Protein AF-A0A819DTU9-F1 (afdb_monomer_lite)

Sequence (99 aa):
ASDEYYHENGRVPREKISEQPKYDIDEYWYAIHVLQTQYILQIIRCNSVECCRPWRSNYVSVFPHRFLSALVPFERTAYGIRMAEKDYQRGQFYGSLFQ

Foldseek 3Di:
DVVVVCVVPPDDPDPPPPDDPPPPPDPVQCVQAWDDDPQDTGGFDDPDCVGDPDDPDCQCVVVVVRDDDDQFFWDQDPVGIDGDPDDPPPPPRRDRPPD

Secondary structure (DSSP, 8-state):
-HHHHHHHSPPPP----SS-------HHHHHHHEEE-SS-EEE---S-TTTSPPPSSSHHHH-TTSSPPPPPPEEEETTEEEE--S-TTSSTT---S--

pLDDT: mean 75.34, std 14.39, range [49.31, 94.19]

Structure (mmCIF, N/CA/C/O backbone):
data_AF-A0A819DTU9-F1
#
_entry.id   AF-A0A819DTU9-F1
#
loop_
_atom_site.group_PDB
_atom_site.id
_atom_site.type_symbol
_atom_site.label_atom_id
_atom_site.label_alt_id
_atom_site.label_comp_id
_atom_site.label_asym_id
_atom_site.label_entity_id
_atom_site.label_seq_id
_atom_site.pdbx_PDB_ins_code
_atom_site.Cartn_x
_atom_site.Cartn_y
_atom_site.Cartn_z
_atom_site.occupancy
_atom_site.B_iso_or_equiv
_atom_site.auth_seq_id
_atom_site.auth_comp_id
_atom_site.auth_asym_id
_atom_site.auth_atom_id
_atom_site.pdbx_PDB_model_num
ATOM 1 N N . ALA A 1 1 ? 36.864 21.845 10.017 1.00 55.78 1 ALA A N 1
ATOM 2 C CA . ALA A 1 1 ? 36.169 21.111 11.096 1.00 55.78 1 ALA A CA 1
ATOM 3 C C . ALA A 1 1 ? 34.658 20.997 10.857 1.00 55.78 1 ALA A C 1
ATOM 5 O O . ALA A 1 1 ? 34.235 19.930 10.439 1.00 55.78 1 ALA A O 1
ATOM 6 N N . SER A 1 2 ? 33.831 22.040 11.067 1.00 56.06 2 SER A N 1
ATOM 7 C CA . SER A 1 2 ? 32.375 21.939 10.802 1.00 56.06 2 SER A CA 1
ATOM 8 C C . SER A 1 2 ? 32.060 21.804 9.315 1.00 56.06 2 SER A C 1
ATOM 10 O O . SER A 1 2 ? 31.229 20.988 8.933 1.00 56.06 2 SER A O 1
ATOM 12 N N . ASP A 1 3 ? 32.761 22.567 8.479 1.00 58.88 3 ASP A N 1
ATOM 13 C CA . ASP A 1 3 ? 32.462 22.649 7.046 1.00 58.88 3 ASP A CA 1
ATOM 14 C C . ASP A 1 3 ? 32.864 21.368 6.300 1.00 58.88 3 ASP A C 1
ATOM 16 O O . ASP A 1 3 ? 32.181 20.951 5.369 1.00 58.88 3 ASP A O 1
ATOM 20 N N . GLU A 1 4 ? 33.907 20.681 6.775 1.00 60.41 4 GLU A N 1
ATOM 21 C CA . GLU A 1 4 ? 34.332 19.368 6.267 1.00 60.41 4 GLU A CA 1
ATOM 22 C C . GLU A 1 4 ? 33.325 18.265 6.623 1.00 60.41 4 GLU A C 1
ATOM 24 O O . GLU A 1 4 ? 33.011 17.436 5.772 1.00 60.41 4 GLU A O 1
ATOM 29 N N . TYR A 1 5 ? 32.737 18.297 7.829 1.00 63.09 5 TYR A N 1
ATOM 30 C CA . TYR A 1 5 ? 31.719 17.324 8.246 1.00 63.09 5 TYR A C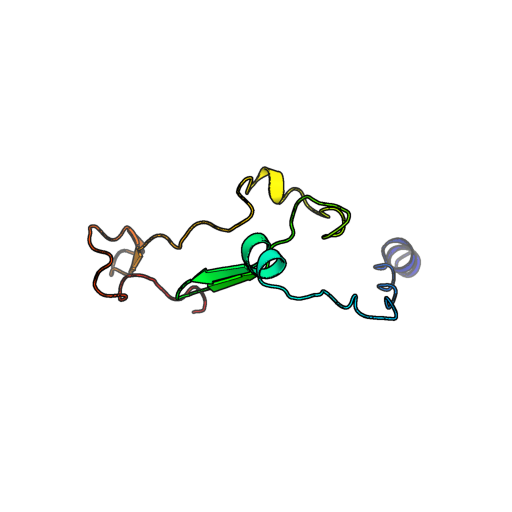A 1
ATOM 31 C C . TYR A 1 5 ? 30.469 17.373 7.355 1.00 63.09 5 TYR A C 1
ATOM 33 O O . TYR A 1 5 ? 29.924 16.327 6.993 1.00 63.09 5 TYR A O 1
ATOM 41 N N . TYR A 1 6 ? 30.021 18.575 6.977 1.00 62.44 6 TYR A N 1
ATOM 42 C CA . TYR A 1 6 ? 28.889 18.743 6.061 1.00 62.44 6 TYR A CA 1
ATOM 43 C C . TYR A 1 6 ? 29.243 18.391 4.611 1.00 62.44 6 TYR A C 1
ATOM 45 O O . TYR A 1 6 ? 28.367 17.931 3.878 1.00 62.44 6 TYR A O 1
ATOM 53 N N . HIS A 1 7 ? 30.504 18.563 4.204 1.00 63.59 7 HIS A N 1
ATOM 54 C CA . HIS A 1 7 ? 30.978 18.164 2.879 1.00 63.59 7 HIS A CA 1
ATOM 55 C C . HIS A 1 7 ? 31.055 16.640 2.716 1.00 63.59 7 HIS A C 1
ATOM 57 O O . HIS A 1 7 ? 30.621 16.130 1.685 1.00 63.59 7 HIS A O 1
ATOM 63 N N . GLU A 1 8 ? 31.549 15.912 3.723 1.00 63.62 8 GLU A N 1
ATOM 64 C CA . GLU A 1 8 ? 31.649 14.443 3.679 1.00 63.62 8 GLU A CA 1
ATOM 65 C C . GLU A 1 8 ? 30.297 13.740 3.864 1.00 63.62 8 GLU A C 1
ATOM 67 O O . GLU A 1 8 ? 30.050 12.706 3.247 1.00 63.62 8 GLU A O 1
ATOM 72 N N . ASN A 1 9 ? 29.398 14.302 4.681 1.00 65.94 9 ASN A N 1
ATOM 73 C CA . ASN A 1 9 ? 28.094 13.697 4.995 1.00 65.94 9 ASN A CA 1
ATOM 74 C C . ASN A 1 9 ? 26.919 14.340 4.244 1.00 65.94 9 ASN A C 1
ATOM 76 O O . ASN A 1 9 ? 25.750 14.056 4.530 1.00 65.94 9 ASN A O 1
ATOM 80 N N . GLY A 1 10 ? 27.207 15.223 3.288 1.00 60.44 10 GLY A N 1
ATOM 81 C CA . GLY A 1 10 ? 26.199 15.828 2.433 1.00 60.44 10 GLY A CA 1
ATOM 82 C C . GLY A 1 10 ? 25.445 14.749 1.659 1.00 60.44 10 GLY A C 1
ATOM 83 O O . GLY A 1 10 ? 26.045 13.890 1.014 1.00 60.44 10 GLY A O 1
ATOM 84 N N . ARG A 1 11 ? 24.105 14.772 1.703 1.00 58.06 11 ARG A N 1
ATOM 85 C CA . ARG A 1 11 ? 23.294 13.903 0.837 1.00 58.06 11 ARG A CA 1
ATOM 86 C C . ARG A 1 11 ? 23.714 14.152 -0.608 1.00 58.06 11 ARG A C 1
ATOM 88 O O . ARG A 1 11 ? 23.537 15.265 -1.100 1.00 58.06 11 ARG A O 1
ATOM 95 N N . VAL A 1 12 ? 24.210 13.111 -1.277 1.00 69.19 12 VAL A N 1
ATOM 96 C CA . VAL A 1 12 ? 24.512 13.160 -2.710 1.00 69.19 12 VAL A CA 1
ATOM 97 C C . VAL A 1 12 ? 23.282 13.726 -3.430 1.00 69.19 12 VAL A C 1
ATOM 99 O O . VAL A 1 12 ? 22.173 13.214 -3.210 1.00 69.19 12 VAL A O 1
ATOM 102 N N . PRO A 1 13 ? 23.429 14.793 -4.237 1.00 59.16 13 PRO A N 1
ATOM 103 C CA . PRO A 1 13 ? 22.329 15.331 -5.017 1.00 59.16 13 PRO A CA 1
ATOM 104 C C . PRO A 1 13 ? 21.670 14.195 -5.793 1.00 59.16 13 PRO A C 1
ATOM 106 O O . PRO A 1 13 ? 22.337 13.455 -6.512 1.00 59.16 13 PRO A O 1
ATOM 109 N N . ARG A 1 14 ? 20.358 14.014 -5.602 1.00 61.25 14 ARG A N 1
ATOM 110 C CA . ARG A 1 14 ? 19.596 12.994 -6.325 1.00 61.25 14 ARG A CA 1
ATOM 111 C C . ARG A 1 14 ? 19.773 13.278 -7.811 1.00 61.25 14 ARG A C 1
ATOM 113 O O . ARG A 1 14 ? 19.243 14.280 -8.291 1.00 61.25 14 ARG A O 1
ATOM 120 N N . GLU A 1 15 ? 20.503 12.410 -8.507 1.00 64.25 15 GLU A N 1
ATOM 121 C CA . GLU A 1 15 ? 20.616 12.458 -9.960 1.00 64.25 15 GLU A CA 1
ATOM 122 C C . GLU A 1 15 ? 19.209 12.621 -10.533 1.00 64.25 15 GLU A C 1
ATOM 124 O O . GLU A 1 15 ? 18.295 11.830 -10.249 1.00 64.25 15 GLU A O 1
ATOM 129 N N . LYS A 1 16 ? 19.009 13.718 -11.268 1.00 58.97 16 LYS A N 1
ATOM 130 C CA . LYS A 1 16 ? 17.786 13.925 -12.030 1.00 58.97 16 LYS A CA 1
ATOM 131 C C . LYS A 1 16 ? 17.818 12.869 -13.119 1.00 58.97 16 LYS A C 1
ATOM 133 O O . LYS A 1 16 ? 18.490 13.047 -14.124 1.00 58.97 16 LYS A O 1
ATOM 138 N N . ILE A 1 17 ? 17.135 11.757 -12.873 1.00 59.41 17 ILE A N 1
ATOM 139 C CA . ILE A 1 17 ? 16.832 10.757 -13.892 1.00 59.41 17 ILE A CA 1
ATOM 140 C C . ILE A 1 17 ? 16.003 11.500 -14.937 1.00 59.41 17 ILE A C 1
ATOM 142 O O . ILE A 1 17 ? 14.815 11.757 -14.735 1.00 59.41 17 ILE A O 1
ATOM 146 N N . SER A 1 18 ? 16.683 11.981 -15.973 1.00 64.44 18 SER A N 1
ATOM 147 C CA . SER A 1 18 ? 16.066 12.490 -17.184 1.00 64.44 18 SER A CA 1
ATOM 148 C C . SER A 1 18 ? 15.337 11.321 -17.831 1.00 64.44 18 SER A C 1
ATOM 150 O O . SER A 1 18 ? 15.915 10.246 -17.958 1.00 64.44 18 SER A O 1
ATOM 152 N N . GLU A 1 19 ? 14.076 11.570 -18.179 1.00 61.41 19 GLU A N 1
ATOM 153 C CA . GLU A 1 19 ? 13.030 10.599 -18.520 1.00 61.41 19 GLU A CA 1
ATOM 154 C C . GLU A 1 19 ? 12.500 9.839 -17.302 1.00 61.41 19 GLU A C 1
ATOM 156 O O . GLU A 1 19 ? 13.094 8.896 -16.779 1.00 61.41 19 GLU A O 1
ATOM 161 N N . GLN A 1 20 ? 11.323 10.265 -16.829 1.00 54.62 20 GLN A N 1
ATOM 162 C CA . GLN A 1 20 ? 10.538 9.390 -15.972 1.00 54.62 20 GLN A CA 1
ATOM 163 C C . GLN A 1 20 ? 10.312 8.086 -16.746 1.00 54.62 20 GLN A C 1
ATOM 165 O O . GLN A 1 20 ? 9.879 8.163 -17.897 1.00 54.62 20 GLN A O 1
ATOM 170 N N . PRO A 1 21 ? 10.601 6.911 -16.164 1.00 56.47 21 PRO A N 1
ATOM 171 C CA . PRO A 1 21 ? 10.280 5.653 -16.817 1.00 56.47 21 PRO A CA 1
ATOM 172 C C . PRO A 1 21 ? 8.796 5.668 -17.187 1.00 56.47 21 PRO A C 1
ATOM 174 O O . PRO A 1 21 ? 7.933 5.822 -16.320 1.00 56.47 21 PRO A O 1
ATOM 177 N N . LYS A 1 22 ? 8.510 5.568 -18.489 1.00 57.03 22 LYS A N 1
ATOM 178 C CA . LYS A 1 22 ? 7.157 5.351 -18.988 1.00 57.03 22 LYS A CA 1
ATOM 179 C C . LYS A 1 22 ? 6.799 3.919 -18.619 1.00 57.03 22 LYS A C 1
ATOM 181 O O . LYS A 1 22 ? 7.159 2.983 -19.322 1.00 57.03 22 LYS A O 1
ATOM 186 N N . TYR A 1 23 ? 6.161 3.752 -17.470 1.00 60.41 23 TYR A N 1
ATOM 187 C CA . TYR A 1 23 ? 5.548 2.481 -17.132 1.00 60.41 23 TYR A CA 1
ATOM 188 C C . TYR A 1 23 ? 4.373 2.291 -18.094 1.00 60.41 23 TYR A C 1
ATOM 190 O O . TYR A 1 23 ? 3.508 3.167 -18.171 1.00 60.41 23 TYR A O 1
ATOM 198 N N . ASP A 1 24 ? 4.344 1.183 -18.834 1.00 68.31 24 ASP A N 1
ATOM 199 C CA . ASP A 1 24 ? 3.073 0.691 -19.361 1.00 68.31 24 ASP A CA 1
ATOM 200 C C . ASP A 1 24 ? 2.251 0.292 -18.137 1.00 68.31 24 ASP A C 1
ATOM 202 O O . ASP A 1 24 ? 2.463 -0.755 -17.528 1.00 68.31 24 ASP A O 1
ATOM 206 N N . ILE A 1 25 ? 1.398 1.217 -17.689 1.00 79.69 25 ILE A N 1
ATOM 207 C CA . ILE A 1 25 ? 0.446 0.990 -16.604 1.00 79.69 25 ILE A CA 1
ATOM 208 C C . ILE A 1 25 ? -0.676 0.154 -17.211 1.00 79.69 25 ILE A C 1
ATOM 210 O O . ILE A 1 25 ? -1.735 0.662 -17.577 1.00 79.69 25 ILE A O 1
ATOM 214 N N . ASP A 1 26 ? -0.384 -1.123 -17.400 1.00 87.38 26 ASP A N 1
ATO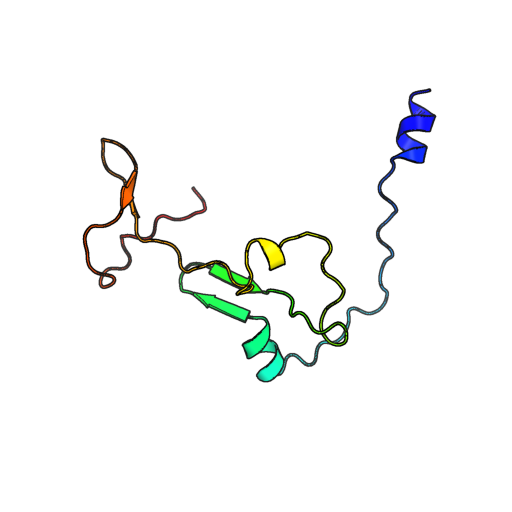M 215 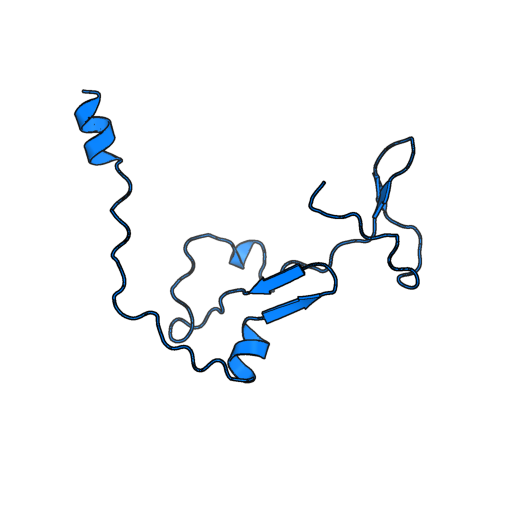C CA . ASP A 1 26 ? -1.344 -2.124 -17.818 1.00 87.38 26 ASP A CA 1
ATOM 216 C C . ASP A 1 26 ? -2.005 -2.780 -16.594 1.00 87.38 26 ASP A C 1
ATOM 218 O O . ASP A 1 26 ? -1.683 -2.510 -15.428 1.00 87.38 26 ASP A O 1
ATOM 222 N N . GLU A 1 27 ? -2.986 -3.638 -16.858 1.00 89.25 27 GLU A N 1
ATOM 223 C CA . GLU A 1 27 ? -3.723 -4.350 -15.813 1.00 89.25 27 GLU A CA 1
ATOM 224 C C . GLU A 1 27 ? -2.800 -5.254 -14.975 1.00 89.25 27 GLU A C 1
ATOM 226 O O . GLU A 1 27 ? -2.988 -5.400 -13.765 1.00 89.25 27 GLU A O 1
ATOM 231 N N . TYR A 1 28 ? -1.745 -5.793 -15.592 1.00 90.06 28 TYR A N 1
ATOM 232 C CA . TYR A 1 28 ? -0.751 -6.626 -14.923 1.00 90.06 28 TYR A CA 1
ATOM 233 C C . TYR A 1 28 ? 0.099 -5.822 -13.933 1.00 90.06 28 TYR A C 1
ATOM 235 O O . TYR A 1 28 ? 0.290 -6.237 -12.784 1.00 90.06 28 TYR A O 1
ATOM 243 N N . TRP A 1 29 ? 0.563 -4.634 -14.330 1.00 91.88 29 TRP A N 1
ATOM 244 C CA . TRP A 1 29 ? 1.259 -3.713 -13.444 1.00 91.88 29 TRP A CA 1
ATOM 245 C C . TRP A 1 29 ? 0.371 -3.339 -12.258 1.00 91.88 29 TRP A C 1
ATOM 247 O O . TRP A 1 29 ? 0.833 -3.409 -11.114 1.00 91.88 29 TRP A O 1
ATOM 257 N N . TYR A 1 30 ? -0.903 -3.013 -12.508 1.00 92.50 30 TYR A N 1
ATOM 258 C CA . TYR A 1 30 ? -1.861 -2.664 -11.458 1.00 92.50 30 TYR A CA 1
ATOM 259 C C . TYR A 1 30 ? -2.039 -3.812 -10.456 1.00 92.50 30 TYR A C 1
ATOM 261 O O . TYR A 1 30 ? -1.873 -3.599 -9.256 1.00 92.50 30 TYR A O 1
ATOM 269 N N . ALA A 1 31 ? -2.264 -5.040 -10.931 1.00 91.56 31 ALA A N 1
ATOM 270 C CA . ALA A 1 31 ? -2.454 -6.219 -10.082 1.00 91.56 31 ALA A CA 1
ATOM 271 C C . ALA A 1 31 ? -1.239 -6.544 -9.188 1.00 91.56 31 ALA A C 1
ATOM 273 O O . ALA A 1 31 ? -1.386 -7.132 -8.116 1.00 91.56 31 ALA A O 1
ATOM 274 N N . ILE A 1 32 ? -0.027 -6.166 -9.607 1.00 93.31 32 ILE A N 1
ATOM 275 C CA . ILE A 1 32 ? 1.206 -6.446 -8.858 1.00 93.31 32 ILE A CA 1
ATOM 276 C C . ILE A 1 32 ? 1.561 -5.346 -7.857 1.00 93.31 32 ILE A C 1
ATOM 278 O O . ILE A 1 32 ? 2.168 -5.656 -6.817 1.00 93.31 32 ILE A O 1
ATOM 282 N N . HIS A 1 33 ? 1.256 -4.090 -8.187 1.00 94.19 33 HIS A N 1
ATOM 283 C CA . HIS A 1 33 ? 1.760 -2.922 -7.463 1.00 94.19 33 HIS A CA 1
ATOM 284 C C . HIS A 1 33 ? 0.692 -2.209 -6.649 1.00 94.19 33 HIS A C 1
ATOM 286 O O . HIS A 1 33 ? 1.046 -1.564 -5.664 1.00 94.19 33 HIS A O 1
ATOM 292 N N . VAL A 1 34 ? -0.582 -2.312 -7.025 1.00 93.50 34 VAL A N 1
ATOM 293 C CA . VAL A 1 34 ? -1.647 -1.514 -6.425 1.00 93.50 34 VAL A CA 1
ATOM 294 C C . VAL A 1 34 ? -2.526 -2.373 -5.529 1.00 93.50 34 VAL A C 1
ATOM 296 O O . VAL A 1 34 ? -3.103 -3.368 -5.955 1.00 93.50 34 VAL A O 1
ATOM 299 N N . LEU A 1 35 ? -2.669 -1.939 -4.280 1.00 91.06 35 LEU A N 1
ATOM 300 C CA . LEU A 1 35 ? -3.733 -2.389 -3.394 1.00 91.06 35 LEU A CA 1
ATOM 301 C C . LEU A 1 35 ? -4.542 -1.174 -2.964 1.00 91.06 35 LEU A C 1
ATOM 303 O O . LEU A 1 35 ? -4.039 -0.283 -2.278 1.00 91.06 35 LEU A O 1
ATOM 307 N N . GLN A 1 36 ? -5.811 -1.161 -3.350 1.00 88.69 36 GLN A N 1
ATOM 308 C CA . GLN A 1 36 ? -6.752 -0.130 -2.955 1.00 88.69 36 GLN A CA 1
ATOM 309 C C . GLN A 1 36 ? -7.760 -0.715 -1.973 1.00 88.69 36 GLN A C 1
ATOM 311 O O . GLN A 1 36 ? -8.435 -1.702 -2.250 1.00 88.69 36 GLN A O 1
ATOM 316 N N . THR A 1 37 ? -7.863 -0.083 -0.813 1.00 80.62 37 THR A N 1
ATOM 317 C CA . THR A 1 37 ? -8.923 -0.338 0.164 1.00 80.62 37 THR A CA 1
ATOM 318 C C . THR A 1 37 ? -9.744 0.938 0.345 1.00 80.62 37 THR A C 1
ATOM 320 O O . THR A 1 37 ? -9.413 1.981 -0.218 1.00 80.62 37 THR A O 1
ATOM 323 N N . GLN A 1 38 ? -10.788 0.890 1.173 1.00 76.06 38 GLN A N 1
ATOM 324 C CA . GLN A 1 38 ? -11.590 2.073 1.496 1.00 76.06 38 GLN A CA 1
ATOM 325 C C . GLN A 1 38 ? -10.771 3.215 2.127 1.00 76.06 38 GLN A C 1
ATOM 327 O O . GLN A 1 38 ? -11.131 4.379 1.976 1.00 76.06 38 GLN A O 1
ATOM 332 N N . TYR A 1 39 ? -9.679 2.893 2.826 1.00 75.81 39 TYR A N 1
ATOM 333 C CA . TYR A 1 39 ? -8.948 3.849 3.667 1.00 75.81 39 TYR A CA 1
ATOM 334 C C . TYR A 1 39 ? -7.539 4.165 3.166 1.00 75.81 39 TYR A C 1
ATOM 336 O O . TYR A 1 39 ? -6.934 5.139 3.609 1.00 75.81 39 TYR A O 1
ATOM 344 N N . ILE A 1 40 ? -6.991 3.337 2.276 1.00 81.62 40 ILE A N 1
ATOM 345 C CA . ILE A 1 40 ? -5.614 3.481 1.808 1.00 81.62 40 ILE A CA 1
ATOM 346 C C . ILE A 1 40 ? -5.464 3.011 0.364 1.00 81.62 40 ILE A C 1
ATOM 348 O O . ILE A 1 40 ? -5.990 1.964 -0.021 1.00 81.62 40 ILE A O 1
ATOM 352 N N . LEU A 1 41 ? -4.692 3.780 -0.402 1.00 88.94 41 LEU A N 1
ATOM 353 C CA . LEU A 1 41 ? -4.102 3.367 -1.667 1.00 88.94 41 LEU A CA 1
ATOM 354 C C . LEU A 1 41 ? -2.628 3.044 -1.416 1.00 88.94 41 LEU A C 1
ATOM 356 O O . LEU A 1 41 ? -1.849 3.922 -1.044 1.00 88.94 41 LEU A O 1
ATOM 360 N N . GLN A 1 42 ? -2.248 1.786 -1.607 1.00 91.12 42 GLN A N 1
ATOM 361 C CA . GLN A 1 42 ? -0.869 1.332 -1.492 1.00 91.12 42 GLN A CA 1
ATOM 362 C C . GLN A 1 42 ? -0.311 1.069 -2.886 1.00 91.12 42 GLN A C 1
ATOM 364 O O . GLN A 1 42 ? -0.875 0.275 -3.635 1.00 91.12 42 GLN A O 1
ATOM 369 N N . ILE A 1 43 ? 0.813 1.711 -3.211 1.00 93.69 43 ILE A N 1
ATOM 370 C CA . ILE A 1 43 ? 1.605 1.412 -4.406 1.00 93.69 43 ILE A CA 1
ATOM 371 C C . ILE A 1 43 ? 2.945 0.858 -3.929 1.00 93.69 43 ILE A C 1
ATOM 373 O O . ILE A 1 43 ? 3.791 1.601 -3.426 1.00 93.69 43 ILE A O 1
ATOM 377 N N . ILE A 1 44 ? 3.120 -0.456 -4.032 1.00 92.44 44 ILE A N 1
ATOM 378 C CA . ILE A 1 44 ? 4.276 -1.177 -3.495 1.00 92.44 44 ILE A CA 1
ATOM 379 C C . ILE A 1 44 ? 5.109 -1.756 -4.639 1.00 92.44 44 ILE A C 1
ATOM 381 O O . ILE A 1 44 ? 4.584 -2.275 -5.617 1.00 92.44 44 ILE A O 1
ATOM 385 N N . ARG A 1 45 ? 6.435 -1.718 -4.487 1.00 92.31 45 ARG A N 1
ATOM 386 C CA . ARG A 1 45 ? 7.394 -2.295 -5.441 1.00 92.31 45 ARG A CA 1
ATOM 387 C C . ARG A 1 45 ? 7.307 -3.826 -5.467 1.00 92.31 45 ARG A C 1
ATOM 389 O O . ARG A 1 45 ? 7.011 -4.461 -4.455 1.00 92.31 45 ARG A O 1
ATOM 396 N N . CYS A 1 46 ? 7.580 -4.445 -6.610 1.00 91.38 46 CYS A N 1
ATOM 397 C CA . CYS A 1 46 ? 7.758 -5.894 -6.697 1.00 91.38 46 CYS A CA 1
ATOM 398 C C . CYS A 1 46 ? 9.225 -6.299 -6.498 1.00 91.38 46 CYS A C 1
ATOM 400 O O . CYS A 1 46 ? 10.107 -5.454 -6.346 1.00 91.38 46 CYS A O 1
ATOM 402 N N . ASN A 1 47 ? 9.480 -7.608 -6.475 1.00 89.94 47 ASN A N 1
ATOM 403 C CA . ASN A 1 47 ? 10.832 -8.158 -6.335 1.00 89.94 47 ASN A CA 1
ATOM 404 C C . ASN A 1 47 ? 11.545 -8.358 -7.684 1.00 89.94 47 ASN A C 1
ATOM 406 O O . ASN A 1 47 ? 12.693 -8.791 -7.699 1.00 89.94 47 ASN A O 1
ATOM 410 N N . SER A 1 48 ? 10.884 -8.051 -8.805 1.00 90.06 48 SER A N 1
ATOM 411 C CA . SER A 1 48 ? 11.498 -8.114 -10.133 1.00 90.06 48 SER A CA 1
ATOM 412 C C . SER A 1 48 ? 12.326 -6.856 -10.391 1.00 90.06 48 SER A C 1
ATOM 414 O O . SER A 1 48 ? 11.767 -5.760 -10.414 1.00 90.06 48 SER A O 1
ATOM 416 N N . VAL A 1 49 ? 13.637 -7.019 -10.609 1.00 87.19 49 VAL A N 1
ATOM 417 C CA . VAL A 1 49 ? 14.572 -5.914 -10.904 1.00 87.19 49 VAL A CA 1
ATOM 418 C C . VAL A 1 49 ? 14.303 -5.237 -12.250 1.00 87.19 49 VAL A C 1
ATOM 420 O O . VAL A 1 49 ? 14.564 -4.045 -12.392 1.00 87.19 49 VAL A O 1
AT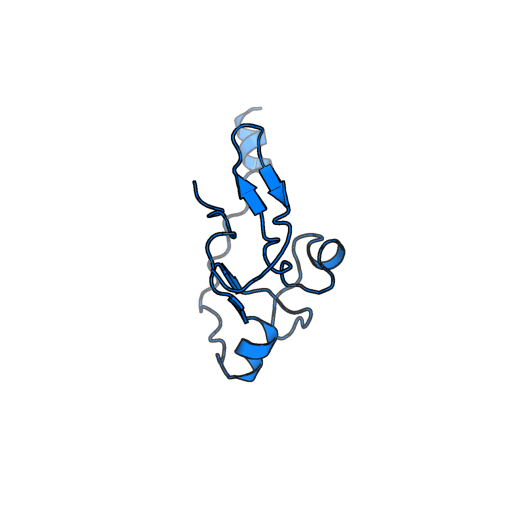OM 423 N N . GLU A 1 50 ? 13.717 -5.980 -13.193 1.00 87.94 50 GLU A N 1
ATOM 424 C CA . GLU A 1 50 ? 13.294 -5.479 -14.508 1.00 87.94 50 GLU A CA 1
ATOM 425 C C . GLU A 1 50 ? 12.104 -4.518 -14.398 1.00 87.94 50 GLU A C 1
ATOM 427 O O . GLU A 1 50 ? 11.923 -3.626 -15.220 1.00 87.94 50 GLU A O 1
ATOM 432 N N . CYS A 1 51 ? 11.281 -4.685 -13.360 1.00 86.31 51 CYS A N 1
ATOM 433 C CA . CYS A 1 51 ? 10.085 -3.876 -13.147 1.00 86.31 51 CYS A CA 1
ATOM 434 C C . CYS A 1 51 ? 10.309 -2.770 -12.106 1.00 86.31 51 CYS A C 1
ATOM 436 O O . CYS A 1 51 ? 9.909 -1.620 -12.285 1.00 86.31 51 CYS A O 1
ATOM 438 N N . CYS A 1 52 ? 10.958 -3.109 -10.996 1.00 88.81 52 CYS A N 1
ATOM 439 C CA . CYS A 1 52 ? 11.223 -2.222 -9.878 1.00 88.81 52 CYS A CA 1
ATOM 440 C C . CYS A 1 52 ? 12.715 -2.227 -9.570 1.00 88.81 52 CYS A C 1
ATOM 442 O O . CYS A 1 52 ? 13.338 -3.273 -9.483 1.00 88.81 52 CYS A O 1
ATOM 444 N N . ARG A 1 53 ? 13.295 -1.059 -9.276 1.00 88.06 53 ARG A N 1
ATOM 445 C CA . ARG A 1 53 ? 14.688 -0.996 -8.791 1.00 88.06 53 ARG A CA 1
ATOM 446 C C . ARG A 1 53 ? 14.888 -1.898 -7.540 1.00 88.06 53 ARG A C 1
ATOM 448 O O . ARG A 1 53 ? 13.900 -2.240 -6.882 1.00 88.06 53 ARG A O 1
ATOM 455 N N . PRO A 1 54 ? 16.124 -2.158 -7.091 1.00 88.56 54 PRO A N 1
ATOM 456 C CA . PRO A 1 54 ? 16.367 -2.863 -5.831 1.00 88.56 54 PRO A CA 1
ATOM 457 C C . PRO A 1 54 ? 15.780 -2.152 -4.600 1.00 88.56 54 PRO A C 1
ATOM 459 O O . PRO A 1 54 ? 15.695 -0.912 -4.542 1.00 88.56 54 PRO A O 1
ATOM 462 N N . TRP A 1 55 ? 15.367 -2.933 -3.601 1.00 88.31 55 TRP A N 1
ATOM 463 C CA . TRP A 1 55 ? 14.933 -2.410 -2.307 1.00 88.31 55 TRP A CA 1
ATOM 464 C C . TRP A 1 55 ? 16.077 -1.662 -1.623 1.00 88.31 55 TRP A C 1
ATOM 466 O O . TRP A 1 55 ? 17.224 -2.091 -1.652 1.00 88.31 55 TRP A O 1
ATOM 476 N N . ARG A 1 56 ? 15.759 -0.510 -1.027 1.00 90.69 56 ARG A N 1
ATOM 477 C CA . ARG A 1 56 ? 16.733 0.302 -0.274 1.00 90.69 56 ARG A CA 1
ATOM 478 C C . ARG A 1 56 ? 16.684 0.033 1.229 1.00 90.69 56 ARG A C 1
ATOM 480 O O . ARG A 1 56 ? 17.532 0.518 1.962 1.00 90.69 56 ARG A O 1
ATOM 487 N N . SER A 1 57 ? 15.663 -0.689 1.678 1.00 90.56 57 SER A N 1
ATOM 488 C CA . SER A 1 57 ? 15.405 -1.028 3.071 1.00 90.56 57 SER A CA 1
ATOM 489 C C . SER A 1 57 ? 15.073 -2.511 3.184 1.00 90.56 57 SER A C 1
ATOM 491 O O . SER A 1 57 ? 14.745 -3.168 2.195 1.00 90.56 57 SER A O 1
ATOM 493 N N . ASN A 1 58 ? 15.080 -3.020 4.410 1.00 91.19 58 ASN A N 1
ATOM 494 C CA . ASN A 1 58 ? 14.647 -4.372 4.752 1.00 91.19 58 ASN A CA 1
ATOM 495 C C . ASN A 1 58 ? 13.110 -4.531 4.751 1.00 91.19 58 ASN A C 1
ATOM 497 O O . ASN A 1 58 ? 12.580 -5.428 5.394 1.00 91.19 58 ASN A O 1
ATOM 501 N N . TYR A 1 59 ? 12.366 -3.676 4.042 1.00 90.88 59 TYR A N 1
ATOM 502 C CA . TYR A 1 59 ? 10.901 -3.679 4.061 1.00 90.88 59 TYR A CA 1
ATOM 503 C C . TYR A 1 59 ? 10.306 -5.062 3.762 1.00 90.88 59 TYR A C 1
ATOM 505 O O . TYR A 1 59 ? 9.418 -5.507 4.477 1.00 90.88 59 TYR A O 1
ATOM 513 N N . VAL A 1 60 ? 10.850 -5.782 2.776 1.00 90.25 60 VAL A N 1
ATOM 514 C CA . VAL A 1 60 ? 10.384 -7.131 2.401 1.00 90.25 60 VAL A CA 1
ATOM 515 C C . VAL A 1 60 ? 10.634 -8.168 3.496 1.00 90.25 60 VAL A C 1
ATOM 517 O O . VAL A 1 60 ? 9.878 -9.127 3.593 1.00 90.25 60 VAL A O 1
ATOM 520 N N . SER A 1 61 ? 11.650 -7.989 4.349 1.00 90.62 61 SER A N 1
ATOM 521 C CA . SER A 1 61 ? 11.859 -8.908 5.473 1.00 90.62 61 SER A CA 1
ATOM 522 C C . SER A 1 61 ? 10.833 -8.697 6.585 1.00 90.62 61 SER A C 1
ATOM 524 O O . SER A 1 61 ? 10.531 -9.633 7.313 1.00 90.62 61 SER A O 1
ATOM 526 N N . VAL A 1 62 ? 10.311 -7.476 6.729 1.00 90.56 62 VAL A N 1
ATOM 527 C CA . VAL A 1 62 ? 9.270 -7.144 7.715 1.00 90.56 62 VAL A CA 1
ATOM 528 C C . VAL A 1 62 ? 7.873 -7.446 7.161 1.00 90.56 62 VAL A C 1
ATOM 530 O O . VAL A 1 62 ? 7.025 -7.975 7.872 1.00 90.56 62 VAL A O 1
ATOM 533 N N . PHE A 1 63 ? 7.647 -7.158 5.877 1.00 90.06 63 PHE A N 1
ATOM 534 C CA . PHE A 1 63 ? 6.390 -7.364 5.158 1.00 90.06 63 PHE A CA 1
ATOM 535 C C . PHE A 1 63 ? 6.614 -8.289 3.951 1.00 90.06 63 PHE A C 1
ATOM 537 O O . PHE A 1 63 ? 6.684 -7.818 2.810 1.00 90.06 63 PHE A O 1
ATOM 544 N N . PRO A 1 64 ? 6.706 -9.616 4.159 1.00 86.69 64 PRO A N 1
ATOM 545 C CA . PRO A 1 64 ? 6.983 -10.570 3.079 1.00 86.69 64 PRO A CA 1
ATOM 546 C C . PRO A 1 64 ? 5.878 -10.597 2.013 1.00 86.69 64 PRO A C 1
ATOM 548 O O . PRO A 1 64 ? 6.150 -10.837 0.838 1.00 86.69 64 PRO A O 1
ATOM 551 N N . HIS A 1 65 ? 4.640 -10.270 2.395 1.00 88.31 65 HIS A N 1
ATOM 552 C CA . HIS A 1 65 ? 3.502 -10.140 1.479 1.00 88.31 65 HIS A CA 1
ATOM 553 C C . HIS A 1 65 ? 3.424 -8.779 0.771 1.00 88.31 65 HIS A C 1
ATOM 555 O O . HIS A 1 65 ? 2.491 -8.542 0.006 1.00 88.31 65 HIS A O 1
ATOM 561 N N . ARG A 1 66 ? 4.424 -7.910 0.979 1.00 89.81 66 ARG A N 1
ATOM 562 C CA . ARG A 1 66 ? 4.620 -6.581 0.377 1.00 89.81 66 ARG A CA 1
ATOM 563 C C . ARG A 1 66 ? 3.577 -5.530 0.754 1.00 89.81 66 ARG A C 1
ATOM 565 O O . ARG A 1 66 ? 3.954 -4.401 1.023 1.00 89.81 66 ARG A O 1
ATOM 572 N N . PHE A 1 67 ? 2.297 -5.858 0.783 1.00 89.81 67 PHE A N 1
ATOM 573 C CA . PHE A 1 67 ? 1.265 -4.917 1.195 1.00 89.81 67 PHE A CA 1
ATOM 574 C C . PHE A 1 67 ? 1.136 -4.875 2.714 1.00 89.81 67 PHE A C 1
ATOM 576 O O . PHE A 1 67 ? 1.265 -5.897 3.394 1.00 89.81 67 PHE A O 1
ATOM 583 N N . LEU A 1 68 ? 0.844 -3.688 3.241 1.00 85.12 68 LEU A N 1
ATOM 584 C CA . LEU A 1 68 ? 0.373 -3.552 4.610 1.00 85.12 68 LEU A CA 1
ATOM 585 C C . LEU A 1 68 ? -0.951 -4.302 4.731 1.00 85.12 68 LEU A C 1
ATOM 587 O O . LEU A 1 68 ? -1.820 -4.198 3.858 1.00 85.12 68 LEU A O 1
ATOM 591 N N . SER A 1 69 ? -1.088 -5.041 5.826 1.00 77.12 69 SER A N 1
ATOM 592 C CA . SER A 1 69 ? -2.322 -5.727 6.178 1.00 77.12 69 SER A CA 1
ATOM 593 C C . SER A 1 69 ? -3.489 -4.744 6.263 1.00 77.12 69 SER A C 1
ATOM 595 O O . SER A 1 69 ? -3.312 -3.550 6.520 1.00 77.12 69 SER A O 1
ATOM 597 N N . ALA A 1 70 ? -4.698 -5.266 6.043 1.00 73.44 70 ALA A N 1
ATOM 598 C CA . ALA A 1 70 ? -5.915 -4.496 6.251 1.00 73.44 70 ALA A CA 1
ATOM 599 C C . ALA A 1 70 ? -5.907 -3.873 7.653 1.00 73.44 70 ALA A C 1
ATOM 601 O O . ALA A 1 70 ? -5.443 -4.492 8.617 1.00 73.44 70 ALA A O 1
ATOM 602 N N . LEU A 1 71 ? -6.412 -2.641 7.751 1.00 73.38 71 LEU A N 1
ATOM 603 C CA . LEU A 1 71 ? -6.545 -1.973 9.037 1.00 73.38 71 LEU A CA 1
ATOM 604 C C . LEU A 1 71 ? -7.395 -2.845 9.955 1.00 73.38 71 LEU A C 1
ATOM 606 O O . LEU A 1 71 ? -8.433 -3.366 9.554 1.00 73.38 71 LEU A O 1
ATOM 610 N N . VAL A 1 72 ? -6.927 -3.025 11.182 1.00 73.00 72 VAL A N 1
ATOM 611 C CA . VAL A 1 72 ? -7.659 -3.780 12.188 1.00 73.00 72 VAL A CA 1
ATOM 612 C C . VAL A 1 72 ? -8.772 -2.881 12.732 1.00 73.00 72 VAL A C 1
ATOM 614 O O . VAL A 1 72 ? -8.469 -1.750 13.115 1.00 73.00 72 VAL A O 1
ATOM 617 N N . PRO A 1 73 ? -10.038 -3.333 12.776 1.00 72.69 73 PRO A N 1
ATOM 618 C CA . PRO A 1 73 ? -11.120 -2.538 13.345 1.00 72.69 73 PRO A CA 1
ATOM 619 C C . PRO A 1 73 ? -10.856 -2.232 14.824 1.00 72.69 73 PRO A C 1
ATOM 621 O O . PRO A 1 73 ? -10.660 -3.144 15.634 1.00 72.69 73 PRO A O 1
ATOM 624 N N . PHE A 1 74 ? -10.877 -0.954 15.189 1.00 74.88 74 PHE A N 1
ATOM 625 C CA . PHE A 1 74 ? -10.733 -0.504 16.568 1.00 74.88 74 PHE A CA 1
ATOM 626 C C . PHE A 1 74 ? -11.728 0.611 16.877 1.00 74.88 74 PHE A C 1
ATOM 628 O O . PHE A 1 74 ? -12.046 1.451 16.037 1.00 74.88 74 PHE A O 1
ATOM 635 N N . GLU A 1 75 ? -12.192 0.650 18.118 1.00 75.50 75 GLU A N 1
ATOM 636 C CA . GLU A 1 75 ? -13.062 1.708 18.615 1.00 75.50 75 GLU A CA 1
ATOM 637 C C . GLU A 1 75 ? -12.354 2.534 19.689 1.00 75.50 75 GLU A C 1
ATOM 639 O O . GLU A 1 75 ? -11.508 2.044 20.448 1.00 75.50 75 GLU A O 1
ATOM 644 N N . ARG A 1 76 ? -12.706 3.820 19.751 1.00 75.56 76 ARG A N 1
ATOM 645 C CA . ARG A 1 76 ? -12.296 4.700 20.843 1.00 75.56 76 ARG A CA 1
ATOM 646 C C . ARG A 1 76 ? -13.362 4.681 21.923 1.00 75.56 76 ARG A C 1
ATOM 648 O O . ARG A 1 76 ? -14.519 4.997 21.671 1.00 75.56 76 ARG A O 1
ATOM 655 N N . THR A 1 77 ? -12.939 4.364 23.135 1.00 80.31 77 THR A N 1
ATOM 656 C CA . THR A 1 77 ? -13.768 4.381 24.340 1.00 80.31 77 THR A CA 1
ATOM 657 C C . THR A 1 77 ? -13.250 5.440 25.309 1.00 80.31 77 THR A C 1
ATOM 659 O O . THR A 1 77 ? -12.123 5.920 25.172 1.00 80.31 77 THR A O 1
ATOM 662 N N . ALA A 1 78 ? -14.035 5.769 26.339 1.00 87.00 78 ALA A N 1
ATOM 663 C CA . ALA A 1 78 ? -13.595 6.661 27.418 1.00 87.00 78 ALA A CA 1
ATOM 664 C C . ALA A 1 78 ? -12.337 6.154 28.160 1.00 87.00 78 ALA A C 1
ATOM 666 O O . ALA A 1 78 ? -11.665 6.929 28.832 1.00 87.00 78 ALA A O 1
ATOM 667 N N . TYR A 1 79 ? -12.003 4.868 28.010 1.00 87.56 79 TYR A N 1
ATOM 668 C CA . TYR A 1 79 ? -10.868 4.204 28.654 1.00 87.56 79 TYR A CA 1
ATOM 669 C C . TYR A 1 79 ? -9.701 3.925 27.691 1.00 87.56 79 TYR A C 1
ATOM 671 O O . TYR A 1 79 ? -8.782 3.191 28.042 1.00 87.56 79 TYR A O 1
ATOM 679 N N . GLY A 1 80 ? -9.733 4.479 26.473 1.00 84.50 80 GLY A N 1
ATOM 680 C CA . GLY A 1 80 ? -8.704 4.274 25.450 1.00 84.50 80 GLY A CA 1
ATOM 681 C C . GLY A 1 80 ? -9.197 3.490 24.232 1.00 84.50 80 GLY A C 1
ATOM 682 O O . GLY A 1 80 ? -10.391 3.475 23.926 1.00 84.50 80 GLY A O 1
ATOM 683 N N . ILE A 1 81 ? -8.263 2.868 23.507 1.00 80.81 81 ILE A N 1
ATOM 684 C CA . ILE A 1 81 ? -8.527 2.140 22.256 1.00 80.81 81 ILE A CA 1
ATOM 685 C C . ILE A 1 81 ? -8.710 0.65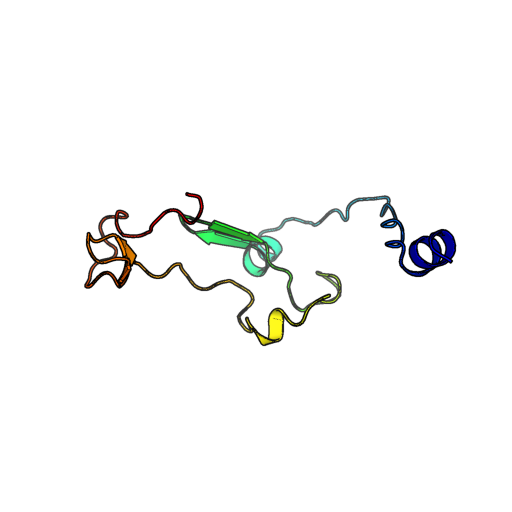2 22.560 1.00 80.81 81 ILE A C 1
ATOM 687 O O . ILE A 1 81 ? -7.866 0.059 23.232 1.00 80.81 81 ILE A O 1
ATOM 691 N N . ARG A 1 82 ? -9.775 0.039 22.030 1.00 81.12 82 ARG A N 1
ATOM 692 C CA . ARG A 1 82 ? -9.939 -1.423 22.037 1.00 81.12 82 ARG A CA 1
ATOM 693 C C . ARG A 1 82 ? -10.241 -1.966 20.647 1.00 81.12 82 ARG A C 1
ATOM 695 O O . ARG A 1 82 ? -10.723 -1.245 19.776 1.00 81.12 82 ARG A O 1
ATOM 702 N N . MET A 1 83 ? -9.981 -3.256 20.473 1.00 78.00 83 MET A N 1
ATOM 703 C CA . MET A 1 83 ? -10.395 -4.022 19.298 1.00 78.00 83 MET A CA 1
ATOM 704 C C . MET A 1 83 ? -11.922 -4.064 19.223 1.00 78.00 83 MET A C 1
ATOM 706 O O . MET A 1 83 ? -12.568 -4.315 20.240 1.00 78.00 83 MET A O 1
ATOM 710 N N . ALA A 1 84 ? -12.496 -3.836 18.042 1.00 75.06 84 ALA A N 1
ATOM 711 C CA . ALA A 1 84 ? -13.943 -3.944 17.882 1.00 75.06 84 ALA A CA 1
ATOM 712 C C . ALA A 1 84 ? -14.384 -5.414 18.032 1.00 75.06 84 ALA A C 1
ATOM 714 O O . ALA A 1 84 ? -13.806 -6.309 17.413 1.00 75.06 84 ALA A O 1
ATOM 715 N N . GLU A 1 85 ? -15.397 -5.666 18.866 1.00 70.00 85 GLU A N 1
ATOM 716 C CA . GLU A 1 85 ? -15.775 -7.019 19.301 1.00 70.00 85 GLU A CA 1
ATOM 717 C C . GLU A 1 85 ? -16.521 -7.836 18.229 1.00 70.00 85 GLU 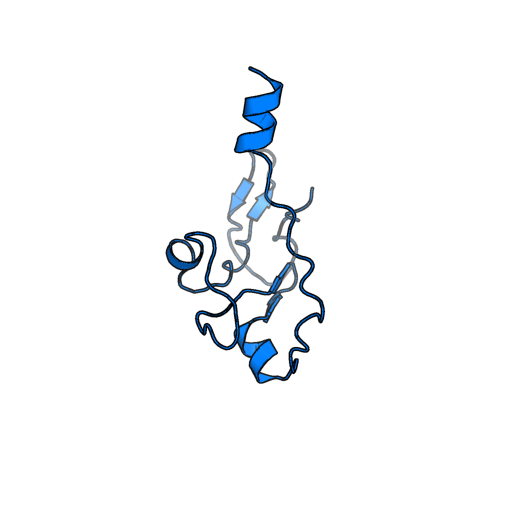A C 1
ATOM 719 O O . GLU A 1 85 ? -16.473 -9.064 18.297 1.00 70.00 85 GLU A O 1
ATOM 724 N N . LYS A 1 86 ? -17.169 -7.196 17.231 1.00 61.78 86 LYS A N 1
ATOM 725 C CA . LYS A 1 86 ? -17.701 -7.836 16.004 1.00 61.78 86 LYS A CA 1
ATOM 726 C C . LYS A 1 86 ? -18.329 -6.861 14.989 1.00 61.78 86 LYS A C 1
ATOM 728 O O . LYS A 1 86 ? -18.864 -5.819 15.343 1.00 61.78 86 LYS A O 1
ATOM 733 N N . ASP A 1 87 ? -18.310 -7.328 13.738 1.00 54.00 87 ASP A N 1
ATOM 734 C CA . ASP A 1 87 ? -19.061 -6.940 12.533 1.00 54.00 87 ASP A CA 1
ATOM 735 C C . ASP A 1 87 ? -18.635 -5.705 11.713 1.00 54.00 87 ASP A C 1
ATOM 737 O O . ASP A 1 87 ? -19.077 -4.569 11.882 1.00 54.00 87 ASP A O 1
ATOM 741 N N . TYR A 1 88 ? -17.880 -6.041 10.658 1.00 53.00 88 TYR A N 1
ATOM 742 C CA . TYR A 1 88 ? -17.492 -5.317 9.438 1.00 53.00 88 TYR A CA 1
ATOM 743 C C . TYR A 1 88 ? -18.603 -4.521 8.715 1.00 53.00 88 TYR A C 1
ATOM 745 O O . TYR A 1 88 ? -18.337 -3.879 7.703 1.00 53.00 88 TYR A O 1
ATOM 753 N N . GLN A 1 89 ? -19.847 -4.559 9.192 1.00 53.47 89 GLN A N 1
ATOM 754 C CA . GLN A 1 89 ? -21.041 -4.181 8.433 1.00 53.47 89 GLN A CA 1
ATOM 755 C C . GLN A 1 89 ? -21.377 -2.679 8.473 1.00 53.47 89 GLN A C 1
ATOM 757 O O . GLN A 1 89 ? -22.263 -2.247 7.742 1.00 53.47 89 GLN A O 1
ATOM 762 N N . ARG A 1 90 ? -20.713 -1.861 9.308 1.00 52.94 90 ARG A N 1
ATOM 763 C CA . ARG A 1 90 ? -21.107 -0.444 9.500 1.00 52.94 90 ARG A CA 1
ATOM 764 C C . ARG A 1 90 ? -20.055 0.624 9.216 1.00 52.94 90 ARG A C 1
ATOM 766 O O . ARG A 1 90 ? -20.376 1.800 9.337 1.00 52.94 90 ARG A O 1
ATOM 773 N N . GLY A 1 91 ? -18.817 0.271 8.863 1.00 54.22 91 GLY A N 1
ATOM 774 C CA . GLY A 1 91 ? -17.775 1.252 8.498 1.00 54.22 91 GLY A CA 1
ATOM 775 C C . GLY A 1 91 ? -17.372 2.263 9.593 1.00 54.22 91 GLY A C 1
ATOM 776 O O . GLY A 1 91 ? -16.464 3.055 9.370 1.00 54.22 91 GLY A O 1
ATOM 777 N N . GLN A 1 92 ? -17.999 2.225 10.776 1.00 55.25 92 GLN A N 1
ATOM 778 C CA . GLN A 1 92 ? -17.750 3.123 11.915 1.00 55.25 92 GLN A CA 1
ATOM 779 C C . GLN A 1 92 ? -16.535 2.721 12.769 1.00 55.25 92 GLN A C 1
ATOM 781 O O . GLN A 1 92 ? -16.125 3.486 13.636 1.00 55.25 92 GLN A O 1
ATOM 786 N N . PHE A 1 93 ? -15.957 1.539 12.534 1.00 57.59 93 PHE A N 1
ATOM 787 C CA . PHE A 1 93 ? -14.924 0.931 13.389 1.00 57.59 93 PHE A CA 1
ATOM 788 C C . PHE A 1 93 ? -13.497 1.080 12.856 1.00 57.59 93 PHE A C 1
ATOM 790 O O . PHE A 1 93 ? -12.567 0.479 13.385 1.00 57.59 93 PHE A O 1
ATOM 797 N N . TYR A 1 94 ? -13.309 1.840 11.782 1.00 58.88 94 TYR A N 1
ATOM 798 C CA . TYR A 1 94 ? -11.983 2.150 11.268 1.00 58.88 94 TYR A CA 1
ATOM 799 C C . TYR A 1 94 ? -11.705 3.606 11.608 1.00 58.88 94 TYR A C 1
ATOM 801 O O . TYR A 1 94 ? -12.209 4.520 10.955 1.00 58.88 94 TYR A O 1
ATOM 809 N N . GLY A 1 95 ? -10.956 3.832 12.687 1.00 57.00 95 GLY A N 1
ATOM 810 C CA . GLY A 1 95 ? -10.483 5.173 13.002 1.00 57.00 95 GLY A CA 1
ATOM 811 C C . GLY A 1 95 ? -9.623 5.710 11.856 1.00 57.00 95 GLY A C 1
ATOM 812 O O . GLY A 1 95 ? -8.816 4.976 11.283 1.00 57.00 95 GLY A O 1
ATOM 813 N N . SER A 1 96 ? -9.787 6.993 11.522 1.00 55.81 96 SER A N 1
ATOM 814 C CA . SER A 1 96 ? -8.869 7.673 10.603 1.00 55.81 96 SER A CA 1
ATOM 815 C C . SER A 1 96 ? -7.448 7.598 11.165 1.00 55.81 96 SER A C 1
ATOM 817 O O . SER A 1 96 ? -7.222 7.964 12.318 1.00 55.81 96 SER A O 1
ATOM 819 N N . LEU A 1 97 ? -6.491 7.152 10.346 1.00 52.69 97 LEU A N 1
ATOM 820 C CA . LEU A 1 97 ? -5.060 7.215 10.672 1.00 52.69 97 LEU A CA 1
ATOM 821 C C . LEU A 1 97 ? -4.517 8.652 10.676 1.00 52.69 97 LEU A C 1
ATOM 823 O O . LEU A 1 97 ? -3.435 8.895 11.200 1.00 52.69 97 LEU A O 1
ATOM 827 N N . PHE A 1 98 ? -5.263 9.591 10.093 1.00 53.22 98 PHE A N 1
ATOM 828 C CA . PHE A 1 98 ? -4.943 11.010 10.061 1.00 53.22 98 PHE A CA 1
ATOM 829 C C . PHE A 1 98 ? -5.917 11.730 10.998 1.00 53.22 98 PHE A C 1
ATOM 831 O O . PHE A 1 98 ? -7.052 12.028 10.616 1.00 53.22 98 PHE A O 1
ATOM 838 N N . GLN A 1 99 ? -5.497 11.926 12.244 1.00 49.31 99 GLN A N 1
ATOM 839 C CA . GLN A 1 99 ? -6.132 12.802 13.227 1.00 49.31 99 GLN A CA 1
ATOM 840 C C . GLN A 1 99 ? -5.095 13.769 13.771 1.00 49.31 99 GLN A C 1
ATOM 842 O O . GLN A 1 99 ? -3.935 13.331 13.940 1.00 49.31 99 GLN A O 1
#

Radius of gyration: 20.53 Å; chains: 1; bounding box: 57×33×48 Å